Protein AF-A0A0N0XIH6-F1 (afdb_monomer)

pLDDT: mean 87.74, std 11.78, range [42.5, 97.12]

Structure (mmCIF, N/CA/C/O backbone):
data_AF-A0A0N0XIH6-F1
#
_entry.id   AF-A0A0N0XIH6-F1
#
loop_
_atom_site.group_PDB
_atom_site.id
_atom_site.type_symbol
_atom_site.label_atom_id
_atom_site.label_alt_id
_atom_site.label_comp_id
_atom_site.label_asym_id
_atom_site.label_entity_id
_atom_site.label_seq_id
_atom_site.pdbx_PDB_ins_code
_atom_site.Cartn_x
_atom_site.Cartn_y
_atom_site.Cartn_z
_atom_site.occupancy
_atom_site.B_iso_or_equiv
_atom_site.auth_seq_id
_atom_site.auth_comp_id
_atom_site.auth_asym_id
_atom_site.auth_atom_id
_atom_site.pdbx_PDB_model_num
ATOM 1 N N . MET A 1 1 ? 4.890 9.886 -6.147 1.00 63.03 1 MET A N 1
ATOM 2 C CA . MET A 1 1 ? 3.949 9.362 -5.140 1.00 63.03 1 MET A CA 1
ATOM 3 C C . MET A 1 1 ? 3.301 8.123 -5.727 1.00 63.03 1 MET A C 1
ATOM 5 O O . MET A 1 1 ? 2.720 8.230 -6.803 1.00 63.03 1 MET A O 1
ATOM 9 N N . SER A 1 2 ? 3.497 6.961 -5.103 1.00 89.25 2 SER A N 1
ATOM 10 C CA . SER A 1 2 ? 3.014 5.661 -5.611 1.00 89.25 2 SER A CA 1
ATOM 11 C C . SER A 1 2 ? 1.579 5.314 -5.194 1.00 89.25 2 SER A C 1
ATOM 13 O O . SER A 1 2 ? 0.982 4.415 -5.786 1.00 89.25 2 SER A O 1
ATOM 15 N N . VAL A 1 3 ? 1.031 6.042 -4.211 1.00 95.38 3 VAL A N 1
ATOM 16 C CA . VAL A 1 3 ? -0.311 5.864 -3.634 1.00 95.38 3 VAL A CA 1
ATOM 17 C C . VAL A 1 3 ? -1.319 6.747 -4.366 1.00 95.38 3 VAL A C 1
ATOM 19 O O . VAL A 1 3 ? -1.124 7.960 -4.451 1.00 95.38 3 VAL A O 1
ATOM 22 N N . GLN A 1 4 ? -2.399 6.161 -4.882 1.00 94.94 4 GLN A N 1
ATOM 23 C CA . GLN A 1 4 ? -3.458 6.899 -5.580 1.00 94.94 4 GLN A CA 1
ATOM 24 C C . GLN A 1 4 ? -4.840 6.357 -5.217 1.00 94.94 4 GLN A C 1
ATOM 26 O O . GLN A 1 4 ? -5.030 5.148 -5.201 1.00 94.94 4 GLN A O 1
ATOM 31 N N . LEU A 1 5 ? -5.821 7.230 -4.983 1.00 94.38 5 LEU A N 1
ATOM 32 C CA . LEU A 1 5 ? -7.223 6.823 -4.876 1.00 94.38 5 LEU A CA 1
ATOM 33 C C . LEU A 1 5 ? -7.866 6.896 -6.266 1.00 94.38 5 LEU A C 1
ATOM 35 O O . LEU A 1 5 ? -7.978 7.978 -6.840 1.00 94.38 5 LEU A O 1
ATOM 39 N N . GLN A 1 6 ? -8.283 5.758 -6.816 1.00 93.38 6 GLN A N 1
ATOM 40 C CA . GLN A 1 6 ? -8.947 5.679 -8.118 1.00 93.38 6 GLN A CA 1
ATOM 41 C C . GLN A 1 6 ? -10.145 4.739 -8.053 1.00 93.38 6 GLN A C 1
ATOM 43 O O . GLN A 1 6 ? -10.035 3.618 -7.564 1.00 93.38 6 GLN A O 1
ATOM 48 N N . ASN A 1 7 ? -11.295 5.181 -8.571 1.00 90.31 7 ASN A N 1
ATOM 49 C CA . ASN A 1 7 ? -12.517 4.370 -8.655 1.00 90.31 7 ASN A CA 1
ATOM 50 C C . ASN A 1 7 ? -12.904 3.703 -7.315 1.00 90.31 7 ASN A C 1
ATOM 52 O O . ASN A 1 7 ? -13.339 2.552 -7.290 1.00 90.31 7 ASN A O 1
ATOM 56 N N . GLY A 1 8 ? -12.699 4.412 -6.197 1.00 92.75 8 GLY A N 1
ATOM 57 C CA . GLY A 1 8 ? -12.983 3.908 -4.849 1.00 92.75 8 GLY A CA 1
ATOM 58 C C . GLY A 1 8 ? -11.989 2.864 -4.323 1.00 92.75 8 GLY A C 1
ATOM 59 O O . GLY A 1 8 ? -12.324 2.129 -3.401 1.00 92.75 8 GLY A O 1
ATOM 60 N N . ARG A 1 9 ? -10.789 2.765 -4.907 1.00 94.81 9 ARG A N 1
ATOM 61 C CA . ARG A 1 9 ? -9.714 1.856 -4.481 1.00 94.81 9 ARG A CA 1
ATOM 62 C C . ARG A 1 9 ? -8.422 2.619 -4.257 1.00 94.81 9 ARG A C 1
ATOM 64 O O . ARG A 1 9 ? -8.128 3.564 -4.988 1.00 94.81 9 ARG A O 1
ATOM 71 N N . ILE A 1 10 ? -7.636 2.182 -3.284 1.00 97.12 10 ILE A N 1
ATOM 72 C CA . ILE A 1 10 ? -6.300 2.722 -3.035 1.00 97.12 10 ILE A CA 1
ATOM 73 C C . ILE A 1 10 ? -5.322 1.881 -3.848 1.00 97.12 10 ILE A C 1
ATOM 75 O O . ILE A 1 10 ? -5.127 0.711 -3.557 1.00 97.12 10 ILE A O 1
ATOM 79 N N . MET A 1 11 ? -4.717 2.450 -4.881 1.00 95.69 11 MET A N 1
ATOM 80 C CA . MET A 1 11 ? -3.770 1.767 -5.757 1.00 95.69 11 MET A CA 1
ATOM 81 C C . MET A 1 11 ? -2.332 2.065 -5.338 1.00 95.69 11 MET A C 1
ATOM 83 O O . MET A 1 11 ? -1.954 3.233 -5.204 1.00 95.69 11 MET A O 1
ATOM 87 N N . LEU A 1 12 ? -1.521 1.014 -5.196 1.00 94.88 12 LEU A N 1
ATOM 88 C CA . LEU A 1 12 ? -0.064 1.111 -5.098 1.00 94.88 12 LEU A CA 1
ATOM 89 C C . LEU A 1 12 ? 0.563 0.786 -6.452 1.00 94.88 12 LEU A C 1
ATOM 91 O O . LEU A 1 12 ? 0.383 -0.306 -6.990 1.00 94.88 12 LEU A O 1
ATOM 95 N N . THR A 1 13 ? 1.309 1.737 -7.013 1.00 93.75 13 THR A N 1
ATOM 96 C CA . THR A 1 13 ? 1.841 1.628 -8.379 1.00 93.75 13 THR A CA 1
ATOM 97 C C . THR A 1 13 ? 3.342 1.899 -8.453 1.00 93.75 13 THR A C 1
ATOM 99 O O . THR A 1 13 ? 3.868 2.837 -7.859 1.00 93.75 13 THR A O 1
ATOM 102 N N . GLY A 1 14 ? 4.061 1.083 -9.225 1.00 92.00 14 GLY A N 1
ATOM 103 C CA . GLY A 1 14 ? 5.497 1.234 -9.431 1.00 92.00 14 GLY A CA 1
ATOM 104 C C . GLY A 1 14 ? 6.325 0.892 -8.189 1.00 92.00 14 GLY A C 1
ATOM 105 O O . GLY A 1 14 ? 6.172 -0.182 -7.609 1.00 92.00 14 GLY A O 1
ATOM 106 N N . ILE A 1 15 ? 7.261 1.777 -7.840 1.00 92.81 15 ILE A N 1
ATOM 107 C CA . ILE A 1 15 ? 8.122 1.638 -6.659 1.00 92.81 15 ILE A CA 1
ATOM 108 C C . ILE A 1 15 ? 7.443 2.361 -5.501 1.00 92.81 15 ILE A C 1
ATOM 110 O O . ILE A 1 15 ? 7.212 3.565 -5.598 1.00 92.81 15 ILE A O 1
ATOM 114 N N . CYS A 1 16 ? 7.174 1.639 -4.415 1.00 93.69 16 CYS A N 1
ATOM 115 C CA . CYS A 1 16 ? 6.500 2.146 -3.223 1.00 93.69 16 CYS A CA 1
ATOM 116 C C . CYS A 1 16 ? 7.513 2.233 -2.061 1.00 93.69 16 CYS A C 1
ATOM 118 O O . CYS A 1 16 ? 7.681 1.261 -1.313 1.00 93.69 16 CYS A O 1
ATOM 120 N N . PRO A 1 17 ? 8.264 3.347 -1.940 1.00 95.31 17 PRO A N 1
ATOM 121 C CA . PRO A 1 17 ? 9.298 3.525 -0.922 1.00 95.31 17 PRO A CA 1
ATOM 122 C C . PRO A 1 17 ? 8.699 3.834 0.455 1.00 95.31 17 PRO A C 1
ATOM 124 O O . PRO A 1 17 ? 7.541 4.222 0.573 1.00 95.31 17 PRO A O 1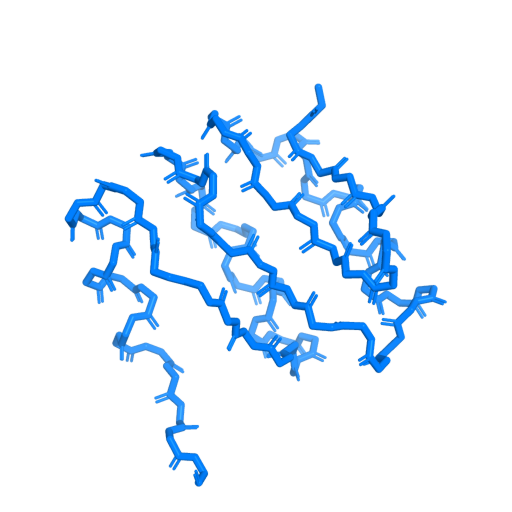
ATOM 127 N N . VAL A 1 18 ? 9.526 3.778 1.505 1.00 95.69 18 VAL A N 1
ATOM 128 C CA . VAL A 1 18 ? 9.120 4.150 2.876 1.00 95.69 18 VAL A CA 1
ATOM 129 C C . VAL A 1 18 ? 8.555 5.573 2.985 1.00 95.69 18 VAL A C 1
ATOM 13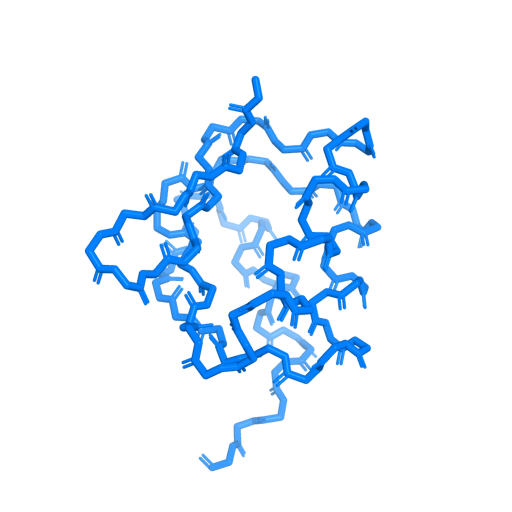1 O O . VAL A 1 18 ? 7.694 5.823 3.820 1.00 95.69 18 VAL A O 1
ATOM 134 N N . GLY A 1 19 ? 8.988 6.497 2.119 1.00 95.94 19 GLY A N 1
ATOM 135 C CA . GLY A 1 19 ? 8.496 7.879 2.101 1.00 95.94 19 GLY A CA 1
ATOM 136 C C . GLY A 1 19 ? 6.996 8.011 1.808 1.00 95.94 19 GLY A C 1
ATOM 137 O O . GLY A 1 19 ? 6.397 9.010 2.190 1.00 95.94 19 GLY A O 1
ATOM 138 N N . ASP A 1 20 ? 6.374 6.995 1.202 1.00 95.88 20 ASP A N 1
ATOM 139 C CA . ASP A 1 20 ? 4.934 6.977 0.921 1.00 95.88 20 ASP A CA 1
ATOM 140 C C . ASP A 1 20 ? 4.097 6.437 2.105 1.00 95.88 20 ASP A C 1
ATOM 142 O O . ASP A 1 20 ? 2.869 6.395 2.027 1.00 95.88 20 ASP A O 1
ATOM 146 N N . ALA A 1 21 ? 4.728 6.062 3.227 1.00 95.56 21 ALA A N 1
ATOM 147 C CA . ALA A 1 21 ? 4.056 5.483 4.395 1.00 95.56 21 ALA A CA 1
ATOM 148 C C . ALA A 1 21 ? 2.931 6.370 4.953 1.00 95.56 21 ALA A C 1
ATOM 150 O O . ALA A 1 21 ? 1.820 5.892 5.176 1.00 95.56 21 ALA A O 1
ATOM 151 N N . GLN A 1 22 ? 3.194 7.669 5.136 1.00 95.88 22 GLN A N 1
ATOM 152 C CA . GLN A 1 22 ? 2.185 8.600 5.648 1.00 95.88 22 GLN A CA 1
ATOM 153 C C . GLN A 1 22 ? 1.016 8.764 4.669 1.00 95.88 22 GLN A C 1
ATOM 155 O O . GLN A 1 22 ? -0.136 8.819 5.090 1.00 95.88 22 GLN A O 1
ATOM 160 N N . ALA A 1 23 ? 1.305 8.824 3.366 1.00 96.44 23 ALA A N 1
ATOM 161 C CA . ALA A 1 23 ? 0.279 8.963 2.338 1.00 96.44 23 ALA A CA 1
ATOM 162 C C . ALA A 1 23 ? -0.646 7.738 2.304 1.00 96.44 23 ALA A C 1
ATOM 164 O O . ALA A 1 23 ? -1.863 7.892 2.225 1.00 96.44 23 ALA A O 1
ATOM 165 N N . LEU A 1 24 ? -0.080 6.532 2.427 1.00 96.75 24 LEU A N 1
ATOM 166 C CA . LEU A 1 24 ? -0.854 5.297 2.521 1.00 96.75 24 LEU A CA 1
ATOM 167 C C . LEU A 1 24 ? -1.714 5.258 3.789 1.00 96.75 24 LEU A C 1
ATOM 169 O O . LEU A 1 24 ? -2.897 4.943 3.701 1.00 96.75 24 LEU A O 1
ATOM 173 N N . LEU A 1 25 ? -1.144 5.596 4.951 1.00 96.69 25 LEU A N 1
ATOM 174 C CA . LEU A 1 25 ? -1.892 5.610 6.210 1.00 96.69 25 LEU A CA 1
ATOM 175 C C . LEU A 1 25 ? -3.086 6.568 6.137 1.00 96.69 25 LEU A C 1
ATOM 177 O O . LEU A 1 25 ? -4.196 6.174 6.478 1.00 96.69 25 LEU A O 1
ATOM 181 N N . ASN A 1 26 ? -2.875 7.790 5.642 1.00 96.94 26 ASN A N 1
ATOM 182 C CA . ASN A 1 26 ? -3.957 8.759 5.477 1.00 96.94 26 ASN A CA 1
ATOM 183 C C . ASN A 1 26 ? -5.037 8.227 4.528 1.00 96.94 26 ASN A C 1
ATOM 185 O O . ASN A 1 26 ? -6.211 8.244 4.875 1.00 96.94 26 ASN A O 1
ATOM 189 N N . ALA A 1 27 ? -4.648 7.676 3.372 1.00 96.88 27 ALA A N 1
ATOM 190 C CA . ALA A 1 27 ? -5.603 7.125 2.413 1.00 96.88 27 ALA A CA 1
ATOM 191 C C . ALA A 1 27 ? -6.469 6.006 3.018 1.00 96.88 27 ALA A C 1
ATOM 193 O O . ALA A 1 27 ? -7.673 5.977 2.768 1.00 96.88 27 ALA A O 1
ATOM 194 N N . LEU A 1 28 ? -5.870 5.120 3.821 1.00 96.25 28 LEU A N 1
ATOM 195 C CA . LEU A 1 28 ? -6.567 4.028 4.509 1.00 96.25 28 LEU A CA 1
ATOM 196 C C . LEU A 1 28 ? -7.514 4.534 5.604 1.00 96.25 28 LEU A C 1
ATOM 198 O O . LEU A 1 28 ? -8.621 4.022 5.728 1.00 96.25 28 LEU A O 1
ATOM 202 N N . LEU A 1 29 ? -7.099 5.535 6.385 1.00 95.44 29 LEU A N 1
ATOM 203 C CA . LEU A 1 29 ? -7.936 6.117 7.440 1.00 95.44 29 LEU A CA 1
ATOM 204 C C . LEU A 1 29 ? -9.112 6.918 6.869 1.00 95.44 29 LEU A C 1
ATOM 206 O O . LEU A 1 29 ? -10.219 6.830 7.395 1.00 95.44 29 LEU A O 1
ATOM 210 N N . ASP A 1 30 ? -8.884 7.657 5.783 1.00 97.06 30 ASP A N 1
ATOM 211 C CA . ASP A 1 30 ? -9.915 8.458 5.118 1.00 97.06 30 ASP A CA 1
ATOM 212 C C . ASP A 1 30 ? -10.905 7.587 4.322 1.00 97.06 30 ASP A C 1
ATOM 214 O O . ASP A 1 30 ? -12.027 8.013 4.045 1.00 97.06 30 ASP A O 1
ATOM 218 N N . ASN A 1 31 ? -10.504 6.366 3.942 1.00 96.00 31 ASN A N 1
ATOM 219 C CA . ASN A 1 31 ? -11.297 5.444 3.125 1.00 96.00 31 ASN A CA 1
ATOM 220 C C . ASN A 1 31 ? -11.255 4.012 3.702 1.00 96.00 31 ASN A C 1
ATOM 222 O O . ASN A 1 31 ? -10.720 3.112 3.051 1.00 96.00 31 ASN A O 1
ATOM 226 N N . PRO A 1 32 ? -11.831 3.764 4.893 1.00 93.25 32 PRO A N 1
ATOM 227 C CA . PRO A 1 32 ? -11.680 2.490 5.607 1.00 93.25 32 PRO A CA 1
ATOM 228 C C . PRO A 1 32 ? -12.232 1.275 4.844 1.00 93.25 32 PRO A C 1
ATOM 230 O O . PRO A 1 32 ? -11.744 0.160 5.018 1.00 93.25 32 PRO A O 1
ATOM 233 N N . ASP A 1 33 ? -13.219 1.485 3.968 1.00 93.00 33 ASP A N 1
ATOM 234 C CA . ASP A 1 33 ? -13.830 0.426 3.157 1.00 93.00 33 ASP A CA 1
ATOM 235 C C . ASP A 1 33 ? -13.183 0.256 1.770 1.00 93.00 33 ASP A C 1
ATOM 237 O O . ASP A 1 33 ? -13.498 -0.701 1.053 1.00 93.00 33 ASP A O 1
ATOM 241 N N . ALA A 1 34 ? -12.292 1.171 1.364 1.00 94.94 34 ALA A N 1
ATOM 242 C CA . ALA A 1 34 ? -11.637 1.095 0.064 1.00 94.94 34 ALA A CA 1
ATOM 243 C C . ALA A 1 34 ? -10.596 -0.036 0.061 1.00 94.94 34 ALA A C 1
ATOM 245 O O . ALA A 1 34 ? -9.696 -0.055 0.904 1.00 94.94 34 ALA A O 1
ATOM 246 N N . PRO A 1 35 ? -10.659 -0.978 -0.898 1.00 94.50 35 PRO A N 1
ATOM 247 C CA . PRO A 1 35 ? -9.652 -2.018 -0.992 1.00 94.50 35 PRO A CA 1
ATOM 248 C C . PRO A 1 35 ? -8.308 -1.436 -1.443 1.00 94.50 35 PRO A C 1
ATOM 250 O O . PRO A 1 35 ? -8.250 -0.507 -2.259 1.00 94.50 35 PRO A O 1
ATOM 253 N N . LEU A 1 36 ? -7.232 -2.033 -0.936 1.00 95.12 36 LEU A N 1
ATOM 254 C CA . LEU A 1 36 ? -5.861 -1.763 -1.344 1.00 95.12 36 LEU A CA 1
ATOM 255 C C . LEU A 1 36 ? -5.507 -2.653 -2.537 1.00 95.12 36 LEU A C 1
ATOM 257 O O . LEU A 1 36 ? -5.452 -3.873 -2.404 1.00 95.12 36 LEU A O 1
ATOM 261 N N . ASP A 1 37 ? -5.267 -2.044 -3.690 1.00 94.38 37 ASP A N 1
ATOM 262 C CA . ASP A 1 37 ? -4.932 -2.716 -4.941 1.00 94.38 37 ASP A CA 1
ATOM 263 C C . ASP A 1 37 ? -3.416 -2.693 -5.191 1.00 94.38 37 ASP A C 1
ATOM 265 O O . ASP A 1 37 ? -2.804 -1.623 -5.300 1.00 94.38 37 ASP A O 1
ATOM 269 N N . LEU A 1 38 ? -2.811 -3.880 -5.287 1.00 92.50 38 LEU A N 1
ATOM 270 C CA . LEU A 1 38 ? -1.374 -4.063 -5.518 1.00 92.50 38 LEU A CA 1
AT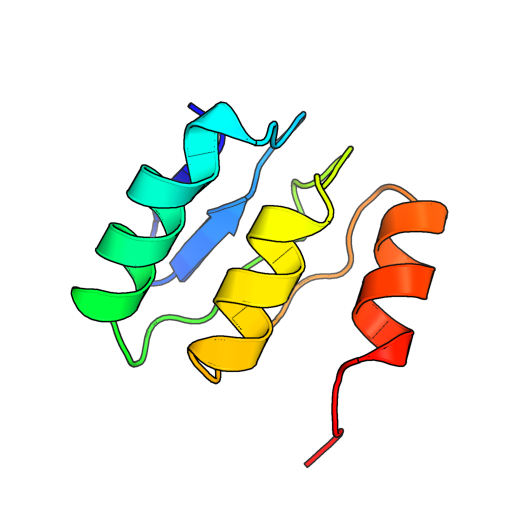OM 271 C C . LEU A 1 38 ? -1.020 -4.412 -6.969 1.00 92.50 38 LEU A C 1
ATOM 273 O O . LEU A 1 38 ? 0.157 -4.603 -7.267 1.00 92.50 38 LEU A O 1
ATOM 277 N N . SER A 1 39 ? -1.990 -4.474 -7.885 1.00 91.38 39 SER A N 1
ATOM 278 C CA . SER A 1 39 ? -1.777 -4.931 -9.272 1.00 91.38 39 SER A CA 1
ATOM 279 C C . SER A 1 39 ? -0.760 -4.115 -10.071 1.00 91.38 39 SER A C 1
ATOM 281 O O . SER A 1 39 ? -0.143 -4.627 -11.000 1.00 91.38 39 SER A O 1
ATOM 283 N N . GLY A 1 40 ? -0.552 -2.847 -9.715 1.00 89.44 40 GLY A N 1
ATOM 284 C CA . GLY A 1 40 ? 0.462 -1.992 -10.330 1.00 89.44 40 GLY A CA 1
ATOM 285 C C . GLY A 1 40 ? 1.791 -1.963 -9.574 1.00 89.44 40 GLY A C 1
ATOM 286 O O . GLY A 1 40 ? 2.712 -1.255 -9.992 1.00 89.44 40 GLY A O 1
ATOM 287 N N . CYS A 1 41 ? 1.901 -2.666 -8.446 1.00 91.19 41 CYS A N 1
ATOM 288 C CA . CYS A 1 41 ? 3.060 -2.621 -7.570 1.00 91.19 41 CY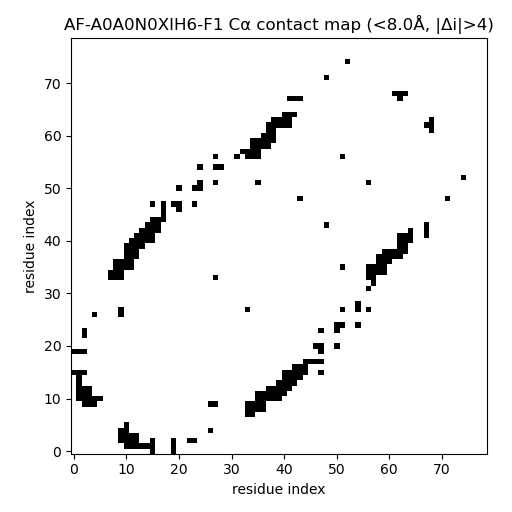S A CA 1
ATOM 289 C C . CYS A 1 41 ? 4.197 -3.474 -8.149 1.00 91.19 41 CYS A C 1
ATOM 291 O O . CYS A 1 41 ? 4.013 -4.650 -8.478 1.00 91.19 41 CYS A O 1
ATOM 293 N N . ARG A 1 42 ? 5.380 -2.863 -8.273 1.00 88.75 42 ARG A N 1
ATOM 294 C CA . ARG A 1 42 ? 6.627 -3.537 -8.672 1.00 88.75 42 ARG A CA 1
ATOM 295 C C . ARG A 1 42 ? 7.570 -3.733 -7.494 1.00 88.75 42 ARG A C 1
ATOM 297 O O . ARG A 1 42 ? 8.251 -4.738 -7.418 1.00 88.75 42 ARG A O 1
ATOM 304 N N . HIS A 1 43 ? 7.606 -2.787 -6.561 1.00 90.31 43 HIS A N 1
ATOM 305 C CA . HIS A 1 43 ? 8.387 -2.921 -5.336 1.00 90.31 43 HIS A CA 1
ATOM 306 C C . HIS A 1 43 ? 7.620 -2.309 -4.173 1.00 90.31 43 HIS A C 1
ATOM 308 O O . HIS A 1 43 ? 7.148 -1.176 -4.276 1.00 90.31 43 HIS A O 1
ATOM 314 N N . LEU A 1 44 ? 7.544 -3.041 -3.063 1.00 91.50 44 LEU A N 1
ATOM 315 C CA . LEU A 1 44 ? 6.849 -2.625 -1.853 1.00 91.50 44 LEU A CA 1
ATOM 316 C C . LEU A 1 44 ? 7.823 -2.608 -0.680 1.00 91.50 44 LEU A C 1
ATOM 318 O O . LEU A 1 44 ? 8.364 -3.642 -0.292 1.00 91.50 44 LEU A O 1
ATOM 322 N N . HIS A 1 45 ? 8.042 -1.436 -0.090 1.00 94.12 45 HIS A N 1
ATOM 323 C CA . HIS A 1 45 ? 8.788 -1.360 1.157 1.00 94.12 45 HIS A CA 1
ATOM 324 C C . HIS A 1 45 ? 7.978 -2.001 2.297 1.00 94.12 45 HIS A C 1
ATOM 326 O O . HIS A 1 45 ? 6.783 -1.738 2.438 1.00 94.12 45 HIS A O 1
ATOM 332 N N . ALA A 1 46 ? 8.629 -2.792 3.155 1.00 91.38 46 ALA A N 1
ATOM 333 C CA . ALA A 1 46 ? 7.960 -3.580 4.197 1.00 91.38 46 ALA A CA 1
ATOM 334 C C . ALA A 1 46 ? 7.067 -2.745 5.139 1.00 91.38 46 ALA A C 1
ATOM 336 O O . ALA A 1 46 ? 6.005 -3.203 5.545 1.00 91.38 46 ALA A O 1
ATOM 337 N N . ALA A 1 47 ? 7.455 -1.499 5.431 1.00 93.75 47 ALA A N 1
ATOM 338 C CA . ALA A 1 47 ? 6.659 -0.572 6.243 1.00 93.75 47 ALA A CA 1
ATOM 339 C C . ALA A 1 47 ? 5.248 -0.310 5.678 1.00 93.75 47 ALA A C 1
ATOM 341 O O . ALA A 1 47 ? 4.292 -0.223 6.442 1.00 93.75 47 ALA A O 1
ATOM 342 N N . LEU A 1 48 ? 5.096 -0.222 4.351 1.00 94.25 48 LEU A N 1
ATOM 343 C CA . LEU A 1 48 ? 3.786 -0.010 3.726 1.00 94.25 48 LEU A CA 1
ATOM 344 C C . LEU A 1 48 ? 2.903 -1.251 3.893 1.00 94.25 48 LEU A C 1
ATOM 346 O O . LEU A 1 48 ? 1.712 -1.131 4.169 1.00 94.25 48 LEU A O 1
ATOM 350 N N . TRP A 1 49 ? 3.503 -2.439 3.792 1.00 92.81 49 TRP A N 1
ATOM 351 C CA . TRP A 1 49 ? 2.805 -3.694 4.054 1.00 92.81 49 TRP A CA 1
ATOM 352 C C . TRP A 1 49 ? 2.371 -3.814 5.519 1.00 92.81 49 TRP A C 1
ATOM 354 O O . TRP A 1 49 ? 1.228 -4.154 5.803 1.00 92.81 49 TRP A O 1
ATOM 364 N N . GLN A 1 50 ? 3.248 -3.453 6.458 1.00 92.31 50 GLN A N 1
ATOM 365 C CA . GLN A 1 50 ? 2.929 -3.426 7.888 1.00 92.31 50 GLN A CA 1
ATOM 366 C C . GLN A 1 50 ? 1.773 -2.471 8.201 1.00 92.31 50 GLN A C 1
ATOM 368 O O . GLN A 1 50 ? 0.873 -2.836 8.950 1.00 92.31 50 GLN A O 1
ATOM 373 N N . ILE A 1 51 ? 1.763 -1.278 7.599 1.00 94.62 51 ILE A N 1
ATOM 374 C CA . ILE A 1 51 ? 0.656 -0.322 7.734 1.00 94.62 51 ILE A CA 1
ATOM 375 C C . ILE A 1 51 ? -0.652 -0.933 7.227 1.00 94.62 51 ILE A C 1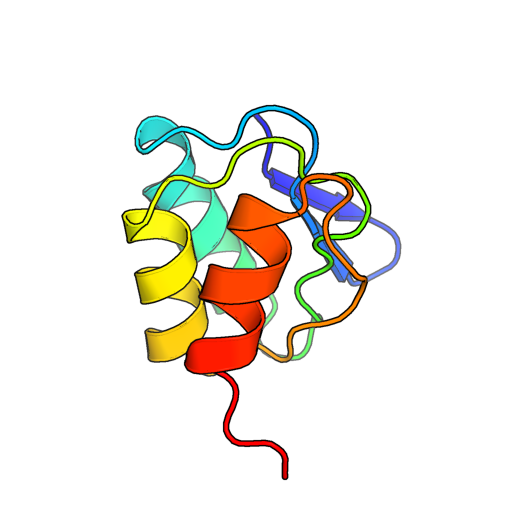
ATOM 377 O O . ILE A 1 51 ? -1.649 -0.878 7.942 1.00 94.62 51 ILE A O 1
ATOM 381 N N . ALA A 1 52 ? -0.650 -1.553 6.042 1.00 92.44 52 ALA A N 1
ATOM 382 C CA . ALA A 1 52 ? -1.840 -2.190 5.480 1.00 92.44 52 ALA A CA 1
ATOM 383 C C . ALA A 1 52 ? -2.390 -3.301 6.393 1.00 92.44 52 ALA A C 1
ATOM 385 O O . ALA A 1 52 ? -3.594 -3.354 6.641 1.00 92.44 52 ALA A O 1
ATOM 386 N N . LEU A 1 53 ? -1.510 -4.144 6.946 1.00 91.00 53 LEU A N 1
ATOM 387 C CA . LEU A 1 53 ? -1.884 -5.198 7.892 1.00 91.00 53 LEU A CA 1
ATOM 388 C C . LEU A 1 53 ? -2.450 -4.627 9.200 1.00 91.00 53 LEU A C 1
ATOM 390 O O . LEU A 1 53 ? -3.501 -5.072 9.655 1.00 91.00 53 LEU A O 1
ATOM 394 N N . CYS A 1 54 ? -1.791 -3.626 9.791 1.00 92.56 54 CYS A N 1
ATOM 395 C CA . CYS A 1 54 ? -2.245 -2.981 11.028 1.00 92.56 54 CYS A CA 1
ATOM 396 C C . CYS A 1 54 ? -3.568 -2.228 10.847 1.00 92.56 54 CY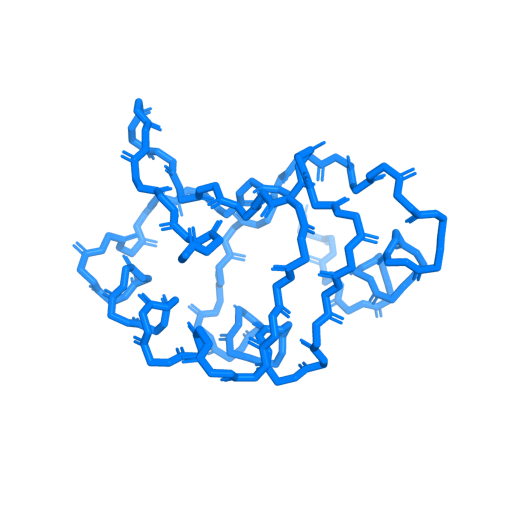S A C 1
ATOM 398 O O . CYS A 1 54 ? -4.377 -2.187 11.770 1.00 92.56 54 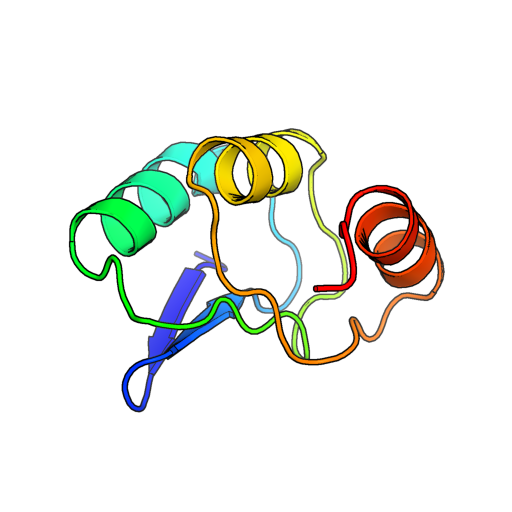CYS A O 1
ATOM 400 N N . ALA A 1 55 ? -3.795 -1.650 9.667 1.00 91.56 55 ALA A N 1
ATOM 401 C CA . ALA A 1 55 ? -5.047 -0.993 9.309 1.00 91.56 55 ALA A CA 1
ATOM 402 C C . ALA A 1 55 ? -6.174 -1.988 8.971 1.00 91.56 55 ALA A C 1
ATOM 404 O O . ALA A 1 55 ? -7.310 -1.565 8.783 1.00 91.56 55 ALA A O 1
ATOM 405 N N . GLY A 1 56 ? -5.883 -3.292 8.868 1.00 90.12 56 GLY A N 1
ATOM 406 C CA . GLY A 1 56 ? -6.865 -4.299 8.461 1.00 90.12 56 GLY A CA 1
ATOM 407 C C . GLY A 1 56 ? -7.349 -4.119 7.020 1.00 90.12 56 GLY A C 1
ATOM 408 O O . GLY A 1 56 ? -8.485 -4.469 6.704 1.00 90.12 56 GLY A O 1
ATOM 409 N N . ALA A 1 57 ? -6.507 -3.549 6.152 1.00 92.06 57 ALA A N 1
ATOM 410 C CA . ALA A 1 57 ? -6.876 -3.224 4.783 1.00 92.06 57 ALA A CA 1
ATOM 411 C C . ALA A 1 57 ? -7.316 -4.478 4.014 1.00 92.06 57 ALA A C 1
ATOM 413 O O . ALA A 1 57 ? -6.666 -5.525 4.057 1.00 92.06 57 ALA A O 1
ATOM 414 N N . ARG A 1 58 ? -8.400 -4.359 3.243 1.00 91.25 58 ARG A N 1
ATOM 415 C CA . ARG A 1 58 ? -8.812 -5.407 2.303 1.00 91.25 58 ARG A CA 1
ATOM 416 C C . ARG A 1 58 ? -7.896 -5.359 1.086 1.00 91.25 58 ARG A C 1
ATOM 418 O O . ARG A 1 58 ? -8.038 -4.476 0.248 1.00 91.25 58 ARG A O 1
ATOM 425 N N . VAL A 1 59 ? -6.954 -6.289 1.001 1.00 89.50 59 VAL A N 1
ATOM 426 C CA . VAL A 1 59 ? -5.964 -6.329 -0.084 1.00 89.50 59 VAL A CA 1
ATOM 427 C C . VAL A 1 59 ? -6.510 -7.106 -1.281 1.00 89.50 59 VAL A C 1
ATOM 429 O O . VAL A 1 59 ? -7.093 -8.177 -1.122 1.00 89.50 59 VAL A O 1
ATOM 432 N N . GLY A 1 60 ? -6.319 -6.569 -2.483 1.00 85.56 60 GLY A N 1
ATOM 433 C CA . GLY A 1 60 ? -6.668 -7.204 -3.749 1.00 85.56 60 GLY A CA 1
ATOM 434 C C . GLY A 1 60 ? -5.651 -6.884 -4.845 1.00 85.56 60 GLY A C 1
ATOM 435 O O . GLY A 1 60 ? -4.806 -6.006 -4.689 1.00 85.56 60 GLY A O 1
ATOM 436 N N . GLY A 1 61 ? -5.740 -7.602 -5.966 1.00 80.38 61 GLY A N 1
ATOM 437 C CA . GLY A 1 61 ? -4.781 -7.485 -7.069 1.00 80.38 61 GLY A CA 1
ATOM 438 C C . GLY A 1 61 ? -3.439 -8.155 -6.749 1.00 80.38 61 GLY A C 1
ATOM 439 O O . GLY A 1 61 ? -2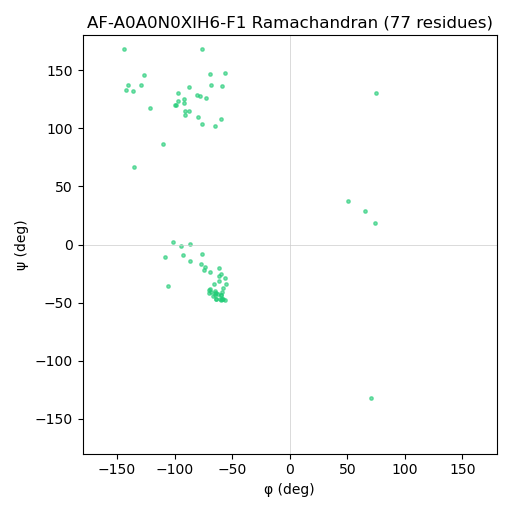.857 -7.939 -5.690 1.00 80.38 61 GLY A O 1
ATOM 440 N N . ALA A 1 62 ? -2.947 -8.990 -7.663 1.00 78.88 62 ALA A N 1
ATOM 441 C CA . ALA A 1 62 ? -1.645 -9.634 -7.505 1.00 78.88 62 ALA A CA 1
ATOM 442 C C . ALA A 1 62 ? -0.526 -8.656 -7.907 1.00 78.88 62 ALA A C 1
ATOM 444 O O . ALA A 1 62 ? -0.605 -8.098 -9.006 1.00 78.88 62 ALA A O 1
ATOM 445 N N . PRO A 1 63 ? 0.504 -8.441 -7.069 1.00 81.31 63 PRO A N 1
ATOM 446 C CA . PRO A 1 63 ? 1.685 -7.680 -7.460 1.00 81.31 63 PRO A CA 1
ATOM 447 C C . PRO A 1 63 ? 2.336 -8.267 -8.713 1.00 81.31 63 PRO A C 1
ATOM 449 O O . PRO A 1 63 ? 2.339 -9.476 -8.917 1.00 81.31 63 PRO A O 1
ATOM 452 N N . THR A 1 64 ? 2.937 -7.413 -9.540 1.00 78.81 64 THR A N 1
ATOM 453 C CA . THR A 1 64 ? 3.647 -7.876 -10.752 1.00 78.81 64 THR A CA 1
ATOM 454 C C . THR A 1 64 ? 5.022 -8.477 -10.462 1.00 78.81 64 THR A C 1
ATOM 456 O O . THR A 1 64 ? 5.589 -9.159 -11.313 1.00 78.81 64 THR A O 1
ATOM 459 N N . ASP A 1 65 ? 5.567 -8.210 -9.275 1.00 81.25 65 ASP A N 1
ATOM 460 C CA . ASP A 1 65 ? 6.855 -8.726 -8.824 1.00 81.25 65 ASP A CA 1
ATOM 461 C C . ASP A 1 65 ? 6.659 -9.974 -7.935 1.00 81.25 65 ASP A C 1
ATOM 463 O O . ASP A 1 65 ? 5.972 -9.884 -6.910 1.00 81.25 65 ASP A O 1
ATOM 467 N N . PRO A 1 66 ? 7.275 -11.126 -8.277 1.00 79.69 66 PRO A N 1
ATOM 468 C CA . PRO A 1 66 ? 7.091 -12.377 -7.538 1.00 79.69 66 PRO A CA 1
ATOM 469 C C . PRO A 1 66 ? 7.534 -12.324 -6.071 1.00 79.69 66 PRO A C 1
ATOM 471 O O . PRO A 1 66 ? 6.964 -13.010 -5.225 1.00 79.69 66 PRO A O 1
ATOM 474 N N . PHE A 1 67 ? 8.551 -11.524 -5.737 1.00 79.38 67 PHE A N 1
ATOM 475 C CA . PHE A 1 67 ? 8.993 -11.383 -4.350 1.00 79.38 67 PHE A CA 1
ATOM 476 C C . PHE A 1 67 ? 7.955 -10.614 -3.530 1.00 79.38 67 PHE A C 1
ATOM 478 O O . PHE A 1 67 ? 7.641 -11.006 -2.404 1.00 79.38 67 PHE A O 1
ATOM 485 N N . VAL A 1 68 ? 7.379 -9.555 -4.106 1.00 78.69 68 VAL A N 1
ATOM 486 C CA . VAL A 1 68 ? 6.286 -8.805 -3.471 1.00 78.69 68 VAL A CA 1
ATOM 487 C C . VAL A 1 68 ? 5.062 -9.702 -3.274 1.00 78.69 68 VAL A C 1
ATOM 489 O O . VAL A 1 68 ? 4.478 -9.701 -2.193 1.00 78.69 68 VAL A O 1
ATOM 492 N N . GLU A 1 69 ? 4.713 -10.519 -4.269 1.00 79.06 69 GLU A N 1
ATOM 493 C CA . GLU A 1 69 ? 3.612 -11.481 -4.169 1.00 79.06 69 GLU A CA 1
ATOM 494 C C . GLU A 1 69 ? 3.800 -12.468 -3.004 1.00 79.06 69 GLU A C 1
ATOM 496 O O . GLU A 1 69 ? 2.890 -12.645 -2.191 1.00 79.06 69 GLU A O 1
ATOM 501 N N . ILE A 1 70 ? 4.992 -13.060 -2.859 1.00 77.88 70 ILE A N 1
ATOM 502 C CA . ILE A 1 70 ? 5.304 -13.997 -1.765 1.00 77.88 70 ILE A CA 1
ATOM 503 C C . ILE A 1 70 ? 5.123 -13.333 -0.394 1.00 77.88 70 ILE A C 1
ATOM 505 O O . ILE A 1 70 ? 4.501 -13.907 0.507 1.00 77.88 70 ILE A O 1
ATOM 509 N N . VAL A 1 71 ? 5.654 -12.120 -0.221 1.00 75.56 71 VAL A N 1
ATOM 510 C CA . VAL A 1 71 ? 5.574 -11.386 1.051 1.00 75.56 71 VAL A CA 1
ATOM 511 C C . VAL A 1 71 ? 4.127 -11.023 1.390 1.00 75.56 71 VAL A C 1
ATOM 513 O O . VAL A 1 71 ? 3.709 -11.185 2.539 1.00 75.56 71 VAL A O 1
ATOM 516 N N . CYS A 1 72 ? 3.344 -10.585 0.401 1.00 73.94 72 CYS A N 1
ATOM 517 C CA . CYS A 1 72 ? 1.940 -10.242 0.599 1.00 73.94 72 CYS A CA 1
ATOM 518 C C . CYS A 1 72 ? 1.093 -11.476 0.945 1.00 73.94 72 CYS A C 1
ATOM 520 O O . CYS A 1 72 ? 0.333 -11.451 1.911 1.00 73.94 72 CYS A O 1
ATOM 522 N N . ASN A 1 73 ? 1.288 -12.595 0.248 1.00 74.75 73 ASN A N 1
ATOM 523 C CA . ASN A 1 73 ? 0.528 -13.823 0.499 1.00 74.75 73 ASN A CA 1
ATOM 524 C C . ASN A 1 73 ? 0.865 -14.489 1.844 1.00 74.75 73 ASN A C 1
ATOM 526 O O . ASN A 1 73 ? 0.028 -15.189 2.406 1.00 74.75 73 ASN A O 1
ATOM 530 N N . SER A 1 74 ? 2.051 -14.235 2.406 1.00 68.06 74 SER A N 1
ATOM 531 C CA . SER A 1 74 ? 2.470 -14.788 3.706 1.00 68.06 74 SER A CA 1
ATOM 532 C C . SER A 1 74 ? 1.778 -14.131 4.912 1.00 68.06 74 SER A C 1
ATOM 534 O O . SER A 1 74 ? 1.792 -14.691 6.007 1.00 68.06 74 SER A O 1
ATOM 536 N N . GLY A 1 75 ? 1.205 -12.932 4.739 1.00 61.00 75 GLY A N 1
ATOM 537 C CA . GLY A 1 75 ? 0.573 -12.152 5.814 1.00 61.00 75 GLY A CA 1
ATOM 538 C C . GLY A 1 75 ? -0.955 -12.080 5.754 1.00 61.00 75 GLY A C 1
ATOM 539 O O . GLY A 1 75 ? -1.577 -11.621 6.712 1.00 61.00 75 GLY A O 1
ATOM 540 N N . ILE A 1 76 ? -1.575 -12.520 4.655 1.00 61.72 76 ILE A N 1
ATOM 541 C CA . ILE A 1 76 ? -3.030 -12.476 4.481 1.00 61.72 76 ILE A CA 1
ATOM 542 C C . ILE A 1 76 ? -3.645 -13.652 5.248 1.00 61.72 76 ILE A C 1
ATOM 544 O O . ILE A 1 76 ? -3.529 -14.805 4.840 1.00 61.72 76 ILE A O 1
ATOM 548 N N . ARG A 1 77 ? -4.345 -13.372 6.356 1.00 52.34 77 ARG A N 1
ATOM 549 C CA . ARG A 1 77 ? -5.356 -14.311 6.861 1.00 52.34 77 ARG A CA 1
ATOM 550 C C . ARG A 1 77 ? -6.454 -14.370 5.807 1.00 52.34 77 ARG A C 1
ATOM 552 O O . ARG A 1 77 ? -7.244 -13.438 5.701 1.00 52.34 77 ARG A O 1
ATOM 559 N N . THR A 1 78 ? -6.466 -15.427 5.004 1.00 45.81 78 THR A N 1
ATOM 560 C CA . THR A 1 78 ? -7.594 -15.736 4.126 1.00 45.81 78 THR A CA 1
ATOM 561 C C . THR A 1 78 ? -8.816 -15.928 5.025 1.00 45.81 78 THR A C 1
ATOM 563 O O . THR A 1 78 ? -8.855 -16.873 5.813 1.00 45.81 78 THR A O 1
ATOM 566 N N . ILE A 1 79 ? -9.736 -14.964 4.995 1.00 42.50 79 ILE A N 1
ATOM 567 C CA . ILE A 1 79 ? -11.093 -15.108 5.537 1.00 42.50 79 ILE A CA 1
ATOM 568 C C . ILE A 1 79 ? -11.961 -15.876 4.550 1.00 42.50 79 ILE A C 1
ATOM 570 O O . ILE A 1 79 ? -11.769 -15.675 3.328 1.00 42.50 79 ILE A O 1
#

Sequence (79 aa):
MSVQLQNGRIMLTGICPVGDAQALLNALLDNPDAPLDLSGCRHLHAALWQIALCAGARVGGAPTDPFVEIVCNSGIRTI

Foldseek 3Di:
DQWDQDPQATEGAEAADPVCLVVLLVVCVVRVPHAYEQQRPAHDDVSNLVSCLVSVHHYDHAHPHVVVNVVNVVRDPDD

Solvent-accessible surface area (backbone atoms only — not compar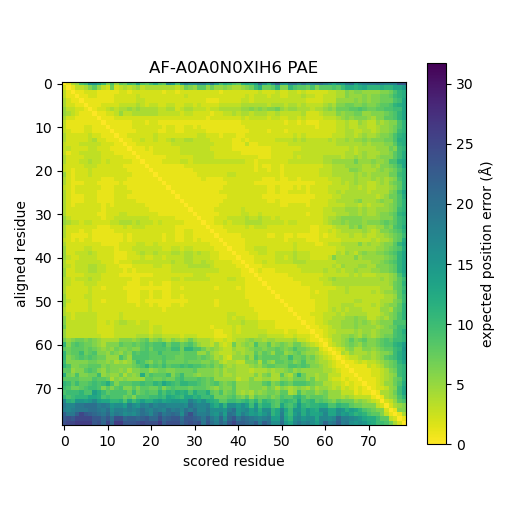able to full-atom values): 4460 Å² total; per-residue (Å²): 131,31,67,44,82,53,98,72,26,38,34,36,36,42,67,36,56,68,86,47,39,65,60,48,51,51,53,45,69,78,33,75,85,34,35,37,32,28,51,53,21,56,42,71,34,67,65,49,55,50,49,39,60,76,69,64,50,51,74,42,62,68,37,72,26,69,69,52,36,53,59,54,63,74,67,57,79,85,125

Radius of gyration: 11.0 Å; Cα contacts (8 Å, |Δi|>4): 134; chains: 1; bounding box: 23×25×22 Å

Secondary structure (DSSP, 8-state):
--EEEETTEEEEEEEE-GGGHHHHHHHHHH-TTS-EEEEEEEEE-HHHHHHHHHTT--EES--SSHHHHHHHHTT----

Mean predicted aligned error: 4.52 Å

Nearest PDB structures (foldseek):
  8h0i-assembly1_B  TM=5.149E-01  e=4.657E-02  Homo sapiens
  5jri-assembly1_B  TM=5.831E-01  e=8.686E-01  Synechocystis sp. PCC 6803
  6o9m-assembly1_4  TM=4.328E-01  e=9.952E-01  Homo sapiens
  5n0j-assembly1_A  TM=5.505E-01  e=3.625E+00  Gloeobacter violaceus
  5fg3-assembly1_A  TM=4.790E-01  e=5.837E+00  Aeropyrum pernix K1

Organism: NCBI:txid857265